Protein AF-A0A7S4N0R5-F1 (afdb_monomer)

Solvent-accessible surface area (backbone atoms only — not comparable to full-atom values): 6194 Å² total; per-residue (Å²): 132,81,87,76,79,85,74,79,80,77,82,84,85,78,88,72,60,60,70,75,77,66,46,50,65,69,54,49,49,53,53,51,56,75,73,52,56,87,92,37,48,59,59,53,42,36,52,51,22,54,69,71,50,49,52,79,78,36,57,88,94,45,63,52,36,70,45,42,53,50,49,54,50,51,51,53,51,51,55,52,28,71,75,38,69,79,71,45,51,62,57,50,58,57,65,77,65,62,132

InterPro domains:
  IPR039975 Intraflagellar transport protein 52 homolog [PTHR12969] (1-88)
  IPR048643 Intraflagellar transport protein 52, C-terminal domain [PF21178] (22-73)

Radius of gyration: 23.71 Å; Cα contacts (8 Å, |Δi|>4): 45; chains: 1; bounding box: 71×50×58 Å

Mean predicted aligned error: 10.56 Å

Organism: NCBI:txid72548

Foldseek 3Di:
DPDDDDDDDDDDDDDDDCCVVVPDLVSVLVVLVVVDDPVCQFVNQLVNCVSVVVVVVDDPVQRTSVSSVVSVVLVVQVVVLVVDPPVSVVVNVVVVPDD

Structure (mmCIF, N/CA/C/O backbone):
data_AF-A0A7S4N0R5-F1
#
_entry.id   AF-A0A7S4N0R5-F1
#
loop_
_atom_site.group_PDB
_atom_site.id
_atom_site.type_symbol
_atom_site.label_atom_id
_atom_site.label_alt_id
_atom_site.label_comp_id
_atom_site.label_asym_id
_atom_site.label_entity_id
_atom_site.label_seq_id
_atom_site.pdbx_PDB_ins_code
_atom_site.Cartn_x
_atom_site.Cartn_y
_atom_site.Cartn_z
_atom_site.occupancy
_atom_site.B_iso_or_equiv
_atom_site.auth_seq_id
_atom_site.auth_comp_id
_atom_site.auth_asym_id
_atom_site.auth_atom_id
_atom_site.pdbx_PDB_model_num
ATOM 1 N N . PHE A 1 1 ? 44.595 -31.466 -25.910 1.00 75.56 1 PHE A N 1
ATOM 2 C CA . PHE A 1 1 ? 43.349 -31.097 -25.212 1.00 75.56 1 PHE A CA 1
ATOM 3 C C . PHE A 1 1 ? 42.210 -31.933 -25.773 1.00 75.56 1 PHE A C 1
ATOM 5 O O . PHE A 1 1 ? 42.175 -32.080 -26.992 1.00 75.56 1 PHE A O 1
ATOM 12 N N . PRO A 1 2 ? 41.350 -32.536 -24.933 1.00 83.69 2 PRO A N 1
ATOM 13 C CA . PRO A 1 2 ? 40.161 -33.233 -25.419 1.00 83.69 2 PRO A CA 1
ATOM 14 C C . PRO A 1 2 ? 39.191 -32.236 -26.084 1.00 83.69 2 PRO A C 1
ATOM 16 O O . PRO A 1 2 ? 39.194 -31.063 -25.705 1.00 83.69 2 PRO A O 1
ATOM 19 N N . PRO A 1 3 ? 38.390 -32.661 -27.077 1.00 82.81 3 PRO A N 1
ATOM 20 C CA . PRO A 1 3 ? 37.386 -31.799 -27.687 1.00 82.81 3 PRO A CA 1
ATOM 21 C C . PRO A 1 3 ? 36.316 -31.428 -26.655 1.00 82.81 3 PRO A C 1
ATOM 23 O O . PRO A 1 3 ? 35.655 -32.302 -26.095 1.00 82.81 3 PRO A O 1
ATOM 26 N N . SER A 1 4 ? 36.158 -30.130 -26.399 1.00 83.94 4 SER A N 1
ATOM 27 C CA . SER A 1 4 ? 35.121 -29.610 -25.508 1.00 83.94 4 SER A CA 1
ATOM 28 C C . SER A 1 4 ? 33.752 -29.715 -26.179 1.00 83.94 4 SER A C 1
ATOM 30 O O . SER A 1 4 ? 33.582 -29.285 -27.323 1.00 83.94 4 SER A O 1
ATOM 32 N N . LEU A 1 5 ? 32.765 -30.260 -25.465 1.00 85.62 5 LEU A N 1
ATOM 33 C CA . LEU A 1 5 ? 31.365 -30.131 -25.865 1.00 85.62 5 LEU A CA 1
ATOM 34 C C . LEU A 1 5 ? 30.974 -28.646 -25.896 1.00 85.62 5 LEU A C 1
ATOM 36 O O . LEU A 1 5 ? 31.437 -27.858 -25.074 1.00 85.62 5 LEU A O 1
ATOM 40 N N . ARG A 1 6 ? 30.113 -28.261 -26.846 1.00 86.31 6 ARG A N 1
ATOM 41 C CA . ARG A 1 6 ? 29.522 -26.917 -26.860 1.00 86.31 6 ARG A CA 1
ATOM 42 C C . ARG A 1 6 ? 28.596 -26.765 -25.656 1.00 86.31 6 ARG A C 1
ATOM 44 O O . ARG A 1 6 ? 27.582 -27.455 -25.577 1.00 86.31 6 ARG A O 1
ATOM 51 N N . GLU A 1 7 ? 28.938 -25.851 -24.761 1.00 90.12 7 GLU A N 1
ATOM 52 C CA . GLU A 1 7 ? 28.060 -25.419 -23.676 1.00 90.12 7 GLU A CA 1
ATOM 53 C C . GLU A 1 7 ? 26.938 -24.515 -24.225 1.00 90.12 7 GLU A C 1
ATOM 55 O O . GLU A 1 7 ? 27.133 -23.839 -25.246 1.00 90.12 7 GLU A O 1
ATOM 60 N N . PRO A 1 8 ? 25.744 -24.517 -23.604 1.00 90.19 8 PRO A N 1
ATOM 61 C CA . PRO A 1 8 ? 24.687 -23.576 -23.957 1.00 90.19 8 PRO A CA 1
ATOM 62 C C . PRO A 1 8 ? 25.137 -22.125 -23.710 1.00 90.19 8 PRO A C 1
ATOM 64 O O . PRO A 1 8 ? 26.005 -21.886 -22.867 1.00 90.19 8 PRO A O 1
ATOM 67 N N . PRO A 1 9 ? 24.553 -21.138 -24.418 1.00 90.38 9 PRO A N 1
ATOM 68 C CA . PRO A 1 9 ? 24.819 -19.736 -24.126 1.00 90.38 9 PRO A CA 1
ATOM 69 C C . PRO A 1 9 ? 24.415 -19.404 -22.679 1.00 90.38 9 PRO A C 1
ATOM 71 O O . PRO A 1 9 ? 23.476 -20.013 -22.154 1.00 90.38 9 PRO A O 1
ATOM 74 N N . PRO A 1 10 ? 25.096 -18.441 -22.031 1.00 91.75 10 PRO A N 1
ATOM 75 C CA . PRO A 1 10 ? 24.717 -18.007 -20.695 1.00 91.75 10 PRO A CA 1
ATOM 76 C C . PRO A 1 10 ? 23.277 -17.463 -20.692 1.00 91.75 10 PRO A C 1
ATOM 78 O O . PRO A 1 10 ? 22.816 -16.953 -21.720 1.00 91.75 10 PRO A O 1
ATOM 81 N N . PRO A 1 11 ? 22.564 -17.547 -19.552 1.00 93.81 11 PRO A N 1
ATOM 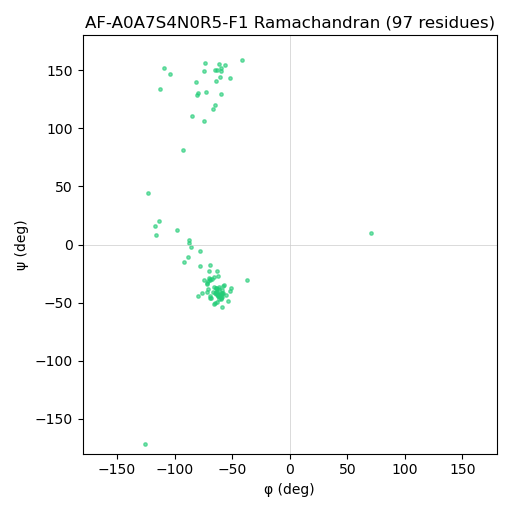82 C CA . PRO A 1 11 ? 21.262 -16.907 -19.398 1.00 93.81 11 PRO A CA 1
ATOM 83 C C . PRO A 1 11 ? 21.320 -15.423 -19.782 1.00 93.81 11 PRO A C 1
ATOM 85 O O . PRO A 1 11 ? 22.319 -14.749 -19.519 1.00 93.81 11 PRO A O 1
ATOM 88 N N . ALA A 1 12 ? 20.252 -14.918 -20.402 1.00 91.56 12 ALA A N 1
ATOM 89 C CA . ALA A 1 12 ? 20.143 -13.501 -20.731 1.00 91.56 12 ALA A CA 1
ATOM 90 C C . ALA A 1 12 ? 20.099 -12.656 -19.447 1.00 91.56 12 ALA A C 1
ATOM 92 O O . ALA A 1 12 ? 19.487 -13.054 -18.456 1.00 91.56 12 ALA A O 1
ATOM 93 N N . LEU A 1 13 ? 20.766 -11.499 -19.466 1.00 91.19 13 LEU A N 1
ATOM 94 C CA . LEU A 1 13 ? 20.751 -10.559 -18.350 1.00 91.19 13 LEU A CA 1
ATOM 95 C C . LEU A 1 13 ? 19.522 -9.652 -18.457 1.00 91.19 13 LEU A C 1
ATOM 97 O O . LEU A 1 13 ? 19.472 -8.786 -19.331 1.00 91.19 13 LEU A O 1
ATOM 101 N N . ASP A 1 14 ? 18.569 -9.829 -17.547 1.00 90.50 14 ASP A N 1
ATOM 102 C CA . ASP A 1 14 ? 17.442 -8.916 -17.386 1.00 90.50 14 ASP A CA 1
ATOM 103 C C . ASP A 1 14 ? 17.871 -7.677 -16.590 1.00 90.50 14 ASP A C 1
ATOM 105 O O . ASP A 1 14 ? 18.460 -7.774 -15.509 1.00 90.50 14 ASP A O 1
ATOM 109 N N . LEU A 1 15 ? 17.554 -6.496 -17.115 1.00 91.00 15 LEU A N 1
ATOM 110 C CA . LEU A 1 15 ? 17.831 -5.224 -16.454 1.00 91.00 15 LEU A CA 1
ATOM 111 C C . LEU A 1 15 ? 16.610 -4.805 -15.631 1.00 91.00 15 LEU A C 1
ATOM 113 O O . LEU A 1 15 ? 15.784 -4.018 -16.089 1.00 91.00 15 LEU A O 1
ATOM 117 N N . TYR A 1 16 ? 16.481 -5.365 -14.428 1.00 87.81 16 TYR A N 1
ATOM 118 C CA . TYR A 1 16 ? 15.446 -4.962 -13.475 1.00 87.81 16 TYR A CA 1
ATOM 119 C C . TYR A 1 16 ? 15.855 -3.699 -12.716 1.00 87.81 16 TYR A C 1
ATOM 121 O O . TYR A 1 16 ? 16.997 -3.577 -12.269 1.00 87.81 16 TYR A O 1
ATOM 129 N N . ASP A 1 17 ? 14.898 -2.796 -12.509 1.00 86.56 17 ASP A N 1
ATOM 130 C CA . ASP A 1 17 ? 15.047 -1.731 -11.523 1.00 86.56 17 ASP A CA 1
ATOM 131 C C . ASP A 1 17 ? 14.880 -2.335 -10.123 1.00 86.56 17 ASP A C 1
ATOM 133 O O . ASP A 1 17 ? 13.787 -2.745 -9.722 1.00 86.56 17 ASP A O 1
ATOM 137 N N . LEU A 1 18 ? 15.994 -2.458 -9.401 1.00 85.06 18 LEU A N 1
ATOM 138 C CA . LEU A 1 18 ? 16.006 -3.072 -8.076 1.00 85.06 18 LEU A CA 1
ATOM 139 C C . LEU A 1 18 ? 15.251 -2.227 -7.051 1.00 85.06 18 LEU A C 1
ATOM 141 O O . LEU A 1 18 ? 14.676 -2.795 -6.122 1.00 85.06 18 LEU A O 1
ATOM 145 N N . ASP A 1 19 ? 15.216 -0.906 -7.233 1.00 79.69 19 ASP A N 1
ATOM 146 C CA . ASP A 1 19 ? 14.495 -0.019 -6.329 1.00 79.69 19 ASP A CA 1
ATOM 147 C C . ASP A 1 19 ? 12.984 -0.190 -6.498 1.00 79.69 19 ASP A C 1
ATOM 149 O O . ASP A 1 19 ? 12.259 -0.110 -5.516 1.00 79.69 19 ASP A O 1
ATOM 153 N N . ASP A 1 20 ? 12.491 -0.521 -7.692 1.00 79.31 20 ASP A N 1
ATOM 154 C CA . ASP A 1 20 ? 11.068 -0.827 -7.891 1.00 79.31 20 ASP A CA 1
ATOM 155 C C . ASP A 1 20 ? 10.721 -2.262 -7.453 1.00 79.31 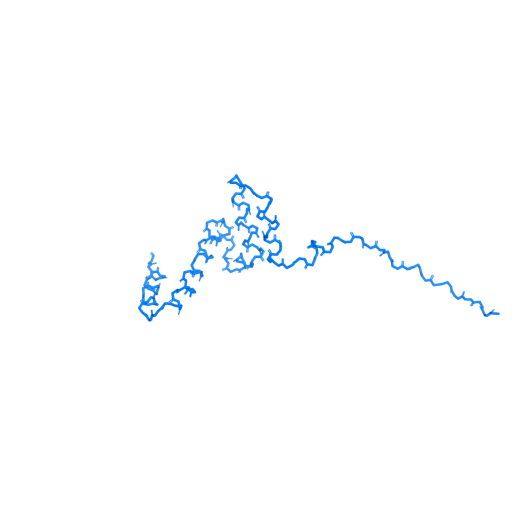20 ASP A C 1
ATOM 157 O O . ASP A 1 20 ? 9.739 -2.493 -6.743 1.00 79.31 20 ASP A O 1
ATOM 161 N N . MET A 1 21 ? 11.560 -3.241 -7.814 1.00 84.25 21 MET A N 1
ATOM 162 C CA . MET A 1 21 ? 11.287 -4.665 -7.566 1.00 84.25 21 MET A CA 1
ATOM 163 C C . MET A 1 21 ? 11.472 -5.096 -6.110 1.00 84.25 21 MET A C 1
ATOM 165 O O . MET A 1 21 ? 10.786 -6.012 -5.654 1.00 84.25 21 MET A O 1
ATOM 169 N N . PHE A 1 22 ? 12.377 -4.452 -5.370 1.00 85.38 22 PHE A N 1
ATOM 170 C CA . PHE A 1 22 ? 12.682 -4.802 -3.980 1.00 85.38 22 PHE A CA 1
ATOM 171 C C . PHE A 1 22 ? 12.325 -3.695 -2.984 1.00 85.38 22 PHE A C 1
ATOM 173 O O . PHE A 1 22 ? 12.640 -3.823 -1.795 1.00 85.38 22 PHE A O 1
ATOM 180 N N . ALA A 1 23 ? 11.645 -2.624 -3.413 1.00 88.25 23 ALA A N 1
ATOM 181 C CA . ALA A 1 23 ? 11.198 -1.602 -2.476 1.00 88.25 23 ALA A CA 1
ATOM 182 C C . ALA A 1 23 ? 10.257 -2.186 -1.421 1.00 88.25 23 ALA A C 1
ATOM 184 O O . ALA A 1 23 ? 9.224 -2.796 -1.709 1.00 88.25 23 ALA A O 1
ATOM 185 N N . SER A 1 24 ? 10.585 -1.893 -0.163 1.00 91.62 24 SER A N 1
ATOM 186 C CA . SER A 1 24 ? 9.664 -2.109 0.950 1.00 91.62 24 SER A CA 1
ATOM 187 C C . SER A 1 24 ? 8.340 -1.371 0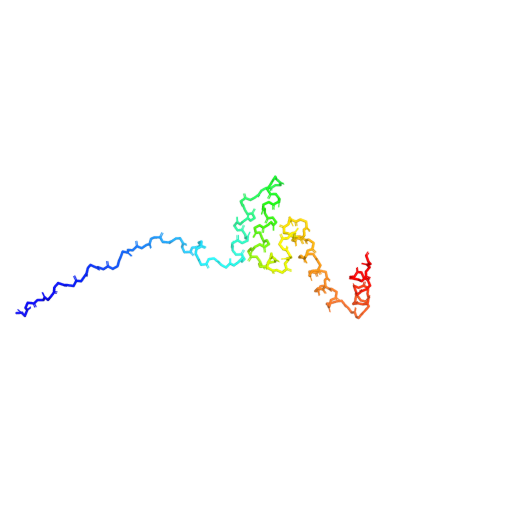.716 1.00 91.62 24 SER A C 1
ATOM 189 O O . SER A 1 24 ? 8.309 -0.317 0.074 1.00 91.62 24 SER A O 1
ATOM 191 N N . GLU A 1 25 ? 7.256 -1.858 1.320 1.00 92.06 25 GLU A N 1
ATOM 192 C CA . GLU A 1 25 ? 5.942 -1.195 1.283 1.00 92.06 25 GLU A CA 1
ATOM 193 C C . GLU A 1 25 ? 6.033 0.285 1.681 1.00 92.06 25 GLU A C 1
ATOM 195 O O . GLU A 1 25 ? 5.410 1.141 1.062 1.00 92.06 25 GLU A O 1
ATOM 200 N N . LYS A 1 26 ? 6.889 0.622 2.652 1.00 92.50 26 LYS A N 1
ATOM 201 C CA . LYS A 1 26 ? 7.121 2.008 3.075 1.00 92.50 26 LYS A CA 1
ATOM 202 C C . LYS A 1 26 ? 7.710 2.879 1.960 1.00 92.50 26 LYS A C 1
ATOM 204 O O . LYS A 1 26 ? 7.297 4.025 1.802 1.00 92.50 26 LYS A O 1
ATOM 209 N N . VAL A 1 27 ? 8.679 2.354 1.210 1.00 92.69 27 VAL A N 1
ATOM 210 C CA . VAL A 1 27 ? 9.316 3.068 0.091 1.00 92.69 27 VAL A CA 1
ATOM 211 C C . VAL A 1 27 ? 8.325 3.216 -1.062 1.00 92.69 27 VAL A C 1
ATOM 213 O O . VAL A 1 27 ? 8.143 4.320 -1.571 1.00 92.69 27 VAL A O 1
ATOM 216 N N . ARG A 1 28 ? 7.589 2.150 -1.396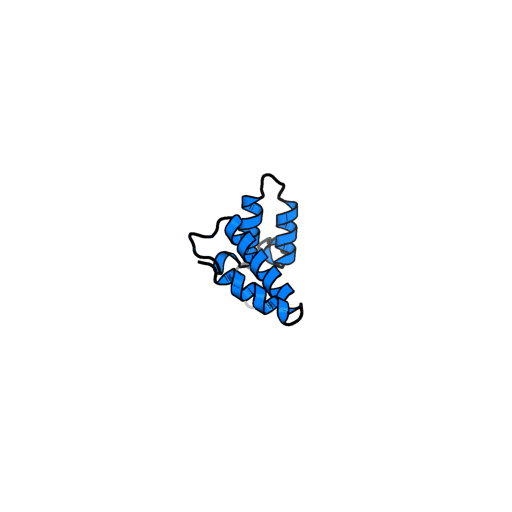 1.00 93.38 28 ARG A N 1
ATOM 217 C CA . ARG A 1 28 ? 6.527 2.187 -2.414 1.00 93.38 28 ARG A CA 1
ATOM 218 C C . ARG A 1 28 ? 5.435 3.200 -2.069 1.00 93.38 28 ARG A C 1
ATOM 220 O O . ARG A 1 28 ? 5.021 3.959 -2.941 1.00 93.38 28 ARG A O 1
ATOM 227 N N . LEU A 1 29 ? 5.029 3.279 -0.800 1.00 95.12 29 LEU A N 1
ATOM 228 C CA . LEU A 1 29 ? 4.056 4.268 -0.335 1.00 95.12 29 LEU A CA 1
ATOM 229 C C . LEU A 1 29 ? 4.597 5.694 -0.479 1.00 95.12 29 LEU A C 1
ATOM 231 O O . LEU A 1 29 ? 3.881 6.571 -0.944 1.00 95.12 29 LEU A O 1
ATOM 235 N N . ALA A 1 30 ? 5.866 5.928 -0.131 1.00 94.62 30 ALA A N 1
ATOM 236 C CA . ALA A 1 30 ? 6.494 7.236 -0.312 1.00 94.62 30 ALA A CA 1
ATOM 237 C C . ALA A 1 30 ? 6.539 7.647 -1.795 1.00 94.62 30 ALA A C 1
ATOM 239 O O . ALA A 1 30 ? 6.221 8.789 -2.128 1.00 94.62 30 ALA A O 1
ATOM 240 N N . HIS A 1 31 ? 6.870 6.716 -2.695 1.00 93.38 31 HIS A N 1
ATOM 241 C CA . HIS A 1 31 ? 6.826 6.968 -4.136 1.00 93.38 31 HIS A CA 1
ATOM 242 C C . HIS A 1 31 ? 5.411 7.256 -4.636 1.00 93.38 31 HIS A C 1
ATOM 244 O O . HIS A 1 31 ? 5.243 8.159 -5.451 1.00 93.38 31 HIS A O 1
ATOM 250 N N . LEU A 1 32 ? 4.405 6.525 -4.148 1.00 95.50 32 LEU A N 1
ATOM 251 C CA . LEU A 1 32 ? 3.003 6.771 -4.478 1.00 95.50 32 LEU A CA 1
ATOM 252 C C . LEU A 1 32 ? 2.578 8.186 -4.055 1.00 95.50 32 LEU A C 1
ATOM 254 O O . LEU A 1 32 ? 2.015 8.914 -4.868 1.00 95.50 32 LEU A O 1
ATOM 258 N N . THR A 1 33 ? 2.921 8.607 -2.833 1.00 96.19 33 THR A N 1
ATOM 259 C CA . THR A 1 33 ? 2.648 9.966 -2.334 1.00 96.19 33 THR A CA 1
ATOM 260 C C . THR A 1 33 ? 3.296 11.039 -3.206 1.00 96.19 33 THR A C 1
ATOM 262 O O . THR A 1 33 ? 2.650 12.027 -3.528 1.00 96.19 33 THR A O 1
ATOM 265 N N . ASN A 1 34 ? 4.543 10.841 -3.644 1.00 95.62 34 ASN A N 1
ATOM 266 C CA . ASN A 1 34 ? 5.245 11.816 -4.487 1.00 95.62 34 ASN A CA 1
ATOM 267 C C . ASN A 1 34 ? 4.664 11.937 -5.908 1.00 95.62 34 ASN A C 1
ATOM 269 O O . ASN A 1 34 ? 4.972 12.901 -6.606 1.00 95.62 34 ASN A O 1
ATOM 273 N N . LYS A 1 35 ? 3.873 10.954 -6.358 1.00 95.56 35 LYS A N 1
ATOM 274 C CA . LYS A 1 35 ? 3.258 10.930 -7.695 1.00 95.56 35 LYS A CA 1
ATOM 275 C C . LYS A 1 35 ? 1.858 11.548 -7.734 1.00 95.56 35 LYS A C 1
ATOM 277 O O . LYS A 1 35 ? 1.372 11.799 -8.830 1.00 95.56 35 LYS A O 1
ATOM 282 N N . CYS A 1 36 ? 1.218 11.757 -6.584 1.00 97.38 36 CYS A N 1
ATOM 283 C CA . CYS A 1 36 ? -0.184 12.166 -6.503 1.00 97.38 36 CYS A CA 1
ATOM 284 C C . CYS A 1 36 ? -0.324 13.621 -6.039 1.00 97.38 36 CYS A C 1
ATOM 286 O O . CYS A 1 36 ? 0.505 14.129 -5.283 1.00 97.38 36 CYS A O 1
ATOM 288 N N . ASN A 1 37 ? -1.407 14.270 -6.459 1.00 96.56 37 ASN A N 1
ATOM 289 C CA . ASN A 1 37 ? -1.869 15.552 -5.923 1.00 96.56 37 ASN A CA 1
ATOM 290 C C . ASN A 1 37 ? -3.340 15.449 -5.460 1.00 96.56 37 ASN A C 1
ATOM 292 O O . ASN A 1 37 ? -3.902 14.353 -5.407 1.00 96.56 37 ASN A O 1
ATOM 296 N N . ASP A 1 38 ? -3.959 16.576 -5.103 1.00 95.94 38 ASP A N 1
ATOM 297 C CA . ASP A 1 38 ? -5.330 16.616 -4.571 1.00 95.94 38 ASP A CA 1
ATOM 298 C C . ASP A 1 38 ? -6.398 16.113 -5.566 1.00 95.94 38 ASP A C 1
ATOM 300 O O . ASP A 1 38 ? -7.453 15.638 -5.147 1.00 95.94 38 ASP A O 1
ATOM 304 N N . GLU A 1 39 ? -6.129 16.138 -6.873 1.00 97.19 39 GLU A N 1
ATOM 305 C CA . GLU A 1 39 ? -7.033 15.590 -7.894 1.00 97.19 39 GLU A CA 1
ATOM 306 C C . GLU A 1 39 ? -6.961 14.051 -7.974 1.00 97.19 39 GLU A C 1
ATOM 308 O O . GLU A 1 39 ? -7.890 13.399 -8.450 1.00 97.19 39 GLU A O 1
ATOM 313 N N . ASP A 1 40 ? -5.889 13.446 -7.450 1.00 97.19 40 ASP A N 1
ATOM 314 C CA . ASP A 1 40 ? -5.626 12.003 -7.515 1.00 97.19 40 ASP A CA 1
ATOM 315 C C . ASP A 1 40 ? -6.053 11.257 -6.238 1.00 97.19 40 ASP A C 1
ATOM 317 O O . ASP A 1 40 ? -5.691 10.095 -6.040 1.00 97.19 40 ASP A O 1
ATOM 321 N N . LEU A 1 41 ? -6.818 11.896 -5.344 1.00 96.00 41 LEU A N 1
ATOM 322 C CA . LEU A 1 41 ? -7.135 11.359 -4.012 1.00 96.00 41 LEU A CA 1
ATOM 323 C C . LEU A 1 41 ? -7.779 9.967 -4.043 1.00 96.00 41 LEU A C 1
ATOM 325 O O . LEU A 1 41 ? -7.400 9.096 -3.259 1.00 96.00 41 LEU A O 1
ATOM 329 N N . GLU A 1 42 ? -8.737 9.734 -4.945 1.00 95.44 42 GLU A N 1
ATOM 330 C CA . GLU A 1 42 ? -9.401 8.427 -5.066 1.00 95.44 42 GLU A CA 1
ATOM 331 C C . GLU A 1 42 ? -8.394 7.334 -5.452 1.00 95.44 42 GLU A C 1
ATOM 333 O O . GLU A 1 42 ? -8.386 6.253 -4.860 1.00 95.44 42 GLU A O 1
ATOM 338 N N . TYR A 1 43 ? -7.515 7.628 -6.413 1.00 96.81 43 TYR A N 1
ATOM 339 C CA . TYR A 1 43 ? -6.463 6.715 -6.853 1.00 96.81 43 TYR A CA 1
ATOM 340 C C . TYR A 1 43 ? -5.455 6.457 -5.731 1.00 96.81 43 TYR A C 1
ATOM 342 O O . TYR A 1 43 ? -5.207 5.302 -5.383 1.00 96.81 43 TYR A O 1
ATOM 350 N N . PHE A 1 44 ? -4.943 7.523 -5.111 1.00 97.81 44 PHE A N 1
ATOM 351 C CA . PHE A 1 44 ? -3.977 7.444 -4.022 1.00 97.81 44 PHE A CA 1
ATOM 352 C C . PHE A 1 44 ? -4.477 6.549 -2.884 1.00 97.81 44 PHE A C 1
ATOM 354 O O . PHE A 1 44 ? -3.763 5.652 -2.436 1.00 97.81 44 PHE A O 1
ATOM 361 N N . ILE A 1 45 ? -5.718 6.758 -2.432 1.00 97.25 45 ILE A N 1
A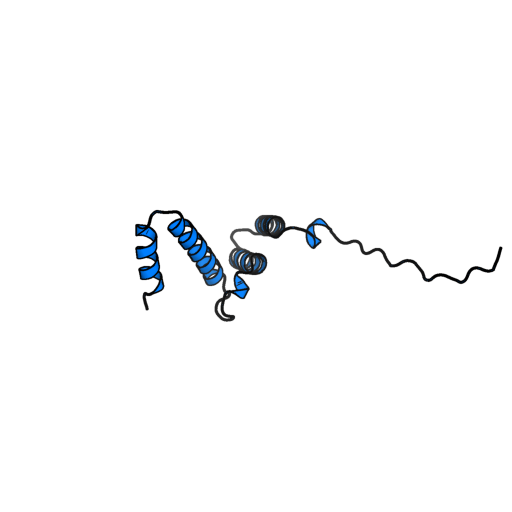TOM 362 C CA . ILE A 1 45 ? -6.286 5.997 -1.315 1.00 97.25 45 ILE A CA 1
ATOM 363 C C . ILE A 1 45 ? -6.465 4.522 -1.691 1.00 97.25 45 ILE A C 1
ATOM 365 O O . ILE A 1 45 ? -6.185 3.649 -0.867 1.00 97.25 45 ILE A O 1
ATOM 369 N N . LYS A 1 46 ? -6.920 4.221 -2.912 1.00 95.69 46 LYS A N 1
ATOM 370 C CA . LYS A 1 46 ? -7.134 2.835 -3.352 1.00 95.69 46 LYS A CA 1
ATOM 371 C C . LYS A 1 46 ? -5.822 2.072 -3.515 1.00 95.69 46 LYS A C 1
ATOM 373 O O . LYS A 1 46 ? -5.713 0.977 -2.968 1.00 95.69 46 LYS A O 1
ATOM 378 N N . GLU A 1 47 ? -4.827 2.670 -4.165 1.00 96.44 47 GLU A N 1
ATOM 379 C CA . GLU A 1 47 ? -3.499 2.067 -4.328 1.00 96.44 47 GLU A CA 1
ATOM 380 C C . GLU A 1 47 ? -2.782 1.891 -2.989 1.00 96.44 47 GLU A C 1
ATOM 382 O O . GLU A 1 47 ? -2.208 0.836 -2.727 1.00 96.44 47 GLU A O 1
ATOM 387 N N . ALA A 1 48 ? -2.863 2.875 -2.087 1.00 96.75 48 ALA A N 1
ATOM 388 C CA . ALA A 1 48 ? -2.342 2.719 -0.731 1.00 96.75 48 ALA A CA 1
ATOM 389 C C . ALA A 1 48 ? -3.063 1.584 0.019 1.00 96.75 48 ALA A C 1
ATOM 391 O O . ALA A 1 48 ? -2.436 0.840 0.772 1.00 96.75 48 ALA A O 1
ATOM 392 N N . GLY A 1 49 ? -4.372 1.424 -0.201 1.00 96.19 49 GLY A N 1
ATOM 393 C CA . GLY A 1 49 ? -5.169 0.331 0.350 1.00 96.19 49 GLY A CA 1
ATOM 394 C C . GLY A 1 49 ? -4.738 -1.051 -0.144 1.00 96.19 49 GLY A C 1
ATOM 395 O O . GLY A 1 49 ? -4.677 -1.983 0.657 1.00 96.19 49 GLY A O 1
ATOM 396 N N . ASP A 1 50 ? -4.411 -1.194 -1.427 1.00 94.75 50 ASP A N 1
ATOM 397 C CA . ASP A 1 50 ? -3.857 -2.437 -1.979 1.00 94.75 50 ASP A CA 1
ATOM 398 C C . ASP A 1 50 ? -2.439 -2.698 -1.468 1.00 94.75 50 ASP A C 1
ATOM 400 O O . ASP A 1 50 ? -2.146 -3.801 -1.002 1.00 94.75 50 ASP A O 1
ATOM 404 N N . LEU A 1 51 ? -1.586 -1.670 -1.476 1.00 94.75 51 LEU A N 1
ATOM 405 C CA . LEU A 1 51 ? -0.203 -1.741 -1.010 1.00 94.75 51 LEU A CA 1
ATOM 406 C C . LEU A 1 51 ? -0.099 -2.186 0.454 1.00 94.75 51 LEU A C 1
ATOM 408 O O . LEU A 1 51 ? 0.767 -2.984 0.789 1.00 94.75 51 LEU A O 1
ATOM 412 N N . LEU A 1 52 ? -0.980 -1.673 1.317 1.00 94.38 52 LEU A N 1
ATOM 413 C CA . LEU A 1 52 ? -1.023 -1.992 2.747 1.00 94.38 52 LEU A CA 1
ATOM 414 C C . LEU A 1 52 ? -1.881 -3.233 3.059 1.00 94.38 52 LEU A C 1
ATOM 416 O O . LEU A 1 52 ? -2.125 -3.536 4.227 1.00 94.38 52 LEU A O 1
ATOM 420 N N . GLY A 1 53 ? -2.408 -3.923 2.041 1.00 94.06 53 GLY A N 1
ATOM 421 C CA . GLY A 1 53 ? -3.243 -5.118 2.201 1.00 94.06 53 GLY A CA 1
ATOM 422 C C . GLY A 1 53 ? -4.645 -4.866 2.775 1.00 94.06 53 GLY A C 1
ATOM 423 O O . GLY A 1 53 ? -5.370 -5.816 3.072 1.00 94.06 53 GLY A O 1
ATOM 424 N N . 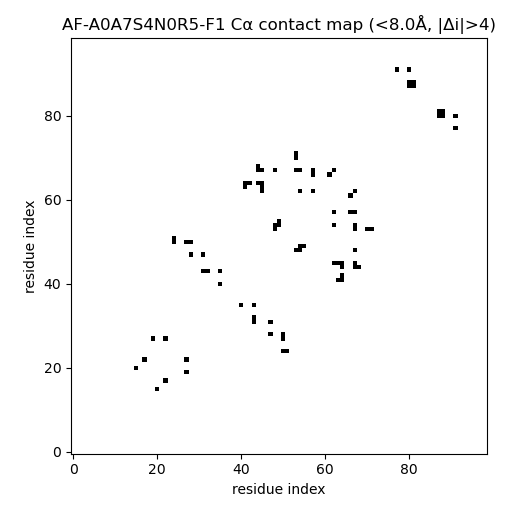VAL A 1 54 ? -5.076 -3.608 2.900 1.00 94.56 54 VAL A N 1
ATOM 425 C CA . VAL A 1 54 ? -6.390 -3.223 3.444 1.00 94.56 54 VAL A CA 1
ATOM 426 C C . VAL A 1 54 ? -7.530 -3.744 2.571 1.00 94.56 54 VAL A C 1
ATOM 428 O O . VAL A 1 54 ? -8.535 -4.223 3.094 1.00 94.56 54 VAL A O 1
ATOM 431 N N . ASN A 1 55 ? -7.375 -3.726 1.245 1.00 91.88 55 ASN A N 1
ATOM 432 C CA . ASN A 1 55 ? -8.426 -4.178 0.327 1.00 91.88 55 ASN A CA 1
ATOM 433 C C . ASN A 1 55 ? -8.781 -5.662 0.503 1.00 91.88 55 ASN A C 1
ATOM 435 O O . ASN A 1 55 ? -9.928 -6.050 0.278 1.00 91.88 55 ASN A O 1
ATOM 439 N N . GLN A 1 56 ? -7.842 -6.488 0.970 1.00 92.06 56 GLN A N 1
ATOM 440 C CA . GLN A 1 56 ? -8.079 -7.907 1.258 1.00 92.06 56 GLN A CA 1
ATOM 441 C C . GLN A 1 56 ? -8.985 -8.110 2.483 1.00 92.06 56 GLN A C 1
ATOM 443 O O . GLN A 1 56 ? -9.648 -9.138 2.597 1.00 92.06 56 GLN A O 1
ATOM 448 N N . LEU A 1 57 ? -9.054 -7.113 3.371 1.00 91.56 57 LEU A N 1
ATOM 449 C CA . LEU A 1 57 ? -9.888 -7.108 4.577 1.00 91.56 57 LEU A CA 1
ATOM 450 C C . LEU A 1 57 ? -11.302 -6.568 4.318 1.00 91.56 57 LEU A C 1
ATOM 452 O O . LEU A 1 57 ? -12.174 -6.660 5.184 1.00 91.56 57 LEU A O 1
ATOM 456 N N . LEU A 1 58 ? -11.530 -5.985 3.140 1.00 91.25 58 LEU A N 1
ATOM 457 C CA . LEU A 1 58 ? -12.795 -5.387 2.735 1.00 91.25 58 LEU A CA 1
ATOM 458 C C . LEU A 1 58 ? -13.543 -6.295 1.758 1.00 91.25 58 LEU A C 1
ATOM 460 O O . LEU A 1 58 ? -12.952 -6.980 0.913 1.00 91.25 58 LEU A O 1
ATOM 464 N N . ARG A 1 59 ? -14.877 -6.260 1.845 1.00 92.25 59 ARG A N 1
ATOM 465 C CA . ARG A 1 59 ? -15.755 -6.927 0.875 1.00 92.25 59 ARG A CA 1
ATOM 466 C C . ARG A 1 59 ? -15.549 -6.305 -0.508 1.00 92.25 59 ARG A C 1
ATOM 468 O O . ARG A 1 59 ? -15.218 -5.127 -0.605 1.00 92.25 59 ARG A O 1
ATOM 475 N N . LEU A 1 60 ? -15.743 -7.085 -1.572 1.00 87.94 60 LEU A N 1
ATOM 476 C CA . LEU A 1 60 ? -15.490 -6.648 -2.955 1.00 87.94 60 LEU A CA 1
ATOM 477 C C . LEU A 1 60 ? -16.292 -5.394 -3.348 1.00 87.94 60 LEU A C 1
ATOM 479 O O . LEU A 1 60 ? -15.782 -4.544 -4.068 1.00 87.94 60 LEU A O 1
ATOM 483 N N . ASP A 1 61 ? -17.511 -5.262 -2.829 1.00 90.88 61 ASP A N 1
ATOM 484 C CA . ASP A 1 61 ? -18.423 -4.128 -3.012 1.00 90.88 61 ASP A CA 1
ATOM 485 C C . ASP A 1 61 ? -18.076 -2.903 -2.143 1.00 90.88 61 ASP A C 1
ATOM 487 O O . ASP A 1 61 ? -18.676 -1.844 -2.291 1.00 90.88 61 ASP A O 1
ATOM 491 N N . GLN A 1 62 ? -17.090 -3.021 -1.249 1.00 89.38 62 GLN A N 1
ATOM 492 C CA . GLN A 1 62 ? -16.684 -1.981 -0.300 1.00 89.38 62 GLN A CA 1
ATOM 493 C C . GLN A 1 62 ? -15.201 -1.617 -0.446 1.00 89.38 62 GLN A C 1
ATOM 495 O O . GLN A 1 62 ? -14.492 -1.474 0.547 1.00 89.38 62 GLN A O 1
ATOM 500 N N . ARG A 1 63 ? -14.722 -1.458 -1.687 1.00 91.75 63 ARG A N 1
ATOM 501 C CA . ARG A 1 63 ? -13.326 -1.081 -2.014 1.00 91.75 63 ARG A CA 1
ATOM 502 C C . ARG A 1 63 ? -13.178 0.304 -2.659 1.00 91.75 63 ARG A C 1
ATOM 504 O O . ARG A 1 63 ? -12.188 0.591 -3.323 1.00 91.75 63 ARG A O 1
ATOM 511 N N . GLU A 1 64 ? -14.175 1.168 -2.484 1.00 95.25 64 GLU A N 1
ATOM 512 C CA . GLU A 1 64 ? -14.045 2.605 -2.792 1.00 95.25 64 GLU A CA 1
ATOM 513 C C . GLU A 1 64 ? -13.177 3.309 -1.738 1.00 95.25 64 GLU A C 1
ATOM 515 O O . GLU A 1 64 ? -13.133 2.862 -0.584 1.00 95.25 64 GLU A O 1
ATOM 520 N N . ALA A 1 65 ? -12.558 4.444 -2.087 1.00 95.81 65 ALA A N 1
ATOM 521 C CA . ALA A 1 65 ? -11.616 5.146 -1.212 1.00 95.81 65 ALA A CA 1
ATOM 522 C C . ALA A 1 65 ? -12.169 5.430 0.193 1.00 95.81 65 ALA A C 1
ATOM 524 O O . ALA A 1 65 ? -11.479 5.226 1.195 1.00 95.81 65 ALA A O 1
ATOM 525 N N . ARG A 1 66 ? -13.447 5.820 0.305 1.00 96.06 66 ARG A N 1
ATOM 526 C CA . ARG A 1 66 ? -14.094 6.084 1.604 1.00 96.06 66 ARG A CA 1
ATOM 527 C C . ARG A 1 66 ? -14.072 4.877 2.549 1.00 96.06 66 ARG A C 1
A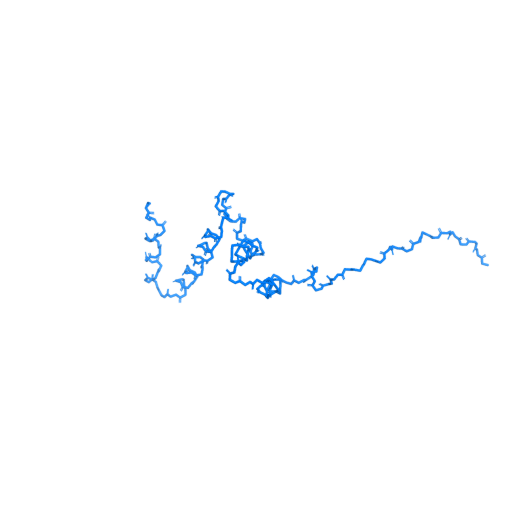TOM 529 O O . ARG A 1 66 ? -13.941 5.047 3.760 1.00 96.06 66 ARG A O 1
ATOM 536 N N . HIS A 1 67 ? -14.198 3.663 2.011 1.00 95.94 67 HIS A N 1
ATOM 537 C CA . HIS A 1 67 ? -14.217 2.436 2.806 1.00 95.94 67 HIS A CA 1
ATOM 538 C C . HIS A 1 67 ? -12.809 2.076 3.273 1.00 95.94 67 HIS A C 1
ATOM 540 O O . HIS A 1 67 ? -12.627 1.746 4.445 1.00 95.94 67 HIS A O 1
ATOM 546 N N . VAL A 1 68 ? -11.818 2.214 2.387 1.00 96.31 68 VAL A N 1
ATOM 547 C CA . VAL A 1 68 ? -10.395 2.025 2.704 1.00 96.31 68 VAL A CA 1
ATOM 548 C C . VAL A 1 68 ? -9.970 2.988 3.808 1.00 96.31 68 VAL A C 1
ATOM 550 O O . VAL A 1 68 ? -9.506 2.559 4.866 1.00 96.31 68 VAL A O 1
ATOM 553 N N . LEU A 1 69 ? -10.219 4.285 3.616 1.00 96.44 69 LEU A N 1
ATOM 554 C CA . LEU A 1 69 ? -9.875 5.317 4.588 1.00 96.44 69 LEU A CA 1
ATOM 555 C C . LEU A 1 69 ? -10.600 5.100 5.922 1.00 96.44 69 LEU A C 1
ATOM 557 O O . LEU A 1 69 ? -9.987 5.175 6.987 1.00 96.44 69 LEU A O 1
ATOM 561 N N . GLY A 1 70 ? -11.894 4.772 5.873 1.00 95.56 70 GLY A N 1
ATOM 562 C CA . GLY A 1 70 ? -12.684 4.465 7.061 1.00 95.56 70 GLY A CA 1
ATOM 563 C C . GLY A 1 70 ? -12.157 3.250 7.826 1.00 95.56 70 GLY A C 1
ATOM 564 O O . GLY A 1 70 ? -12.143 3.259 9.057 1.00 95.56 70 GLY A O 1
ATOM 565 N N . HIS A 1 71 ? -11.689 2.216 7.125 1.00 95.38 71 HIS A N 1
ATOM 566 C CA . HIS A 1 71 ? -11.092 1.036 7.743 1.00 95.38 71 HIS A CA 1
ATOM 567 C C . HIS A 1 71 ? -9.778 1.374 8.451 1.00 95.38 71 HIS A C 1
ATOM 569 O O . HIS A 1 71 ? -9.636 1.086 9.641 1.00 95.38 71 HIS A O 1
ATOM 575 N N . VAL A 1 72 ? -8.859 2.051 7.758 1.00 94.94 72 VAL A N 1
ATOM 576 C CA . VAL A 1 72 ? -7.573 2.494 8.322 1.00 94.94 72 VAL A CA 1
ATOM 577 C C . VAL A 1 72 ? -7.798 3.403 9.531 1.00 94.94 72 VAL A C 1
ATOM 579 O O . VAL A 1 72 ? -7.200 3.200 10.588 1.00 94.94 72 VAL A O 1
ATOM 582 N N . PHE A 1 73 ? -8.727 4.356 9.432 1.00 95.12 73 PHE A N 1
ATOM 583 C CA . PHE 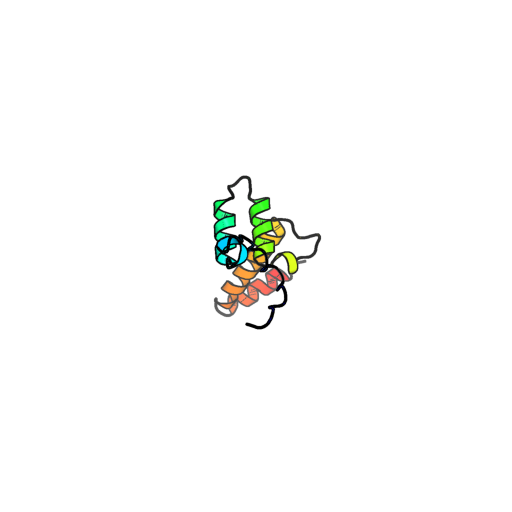A 1 73 ? -9.076 5.234 10.544 1.00 95.12 73 PHE A CA 1
ATOM 584 C C . PHE A 1 73 ? -9.58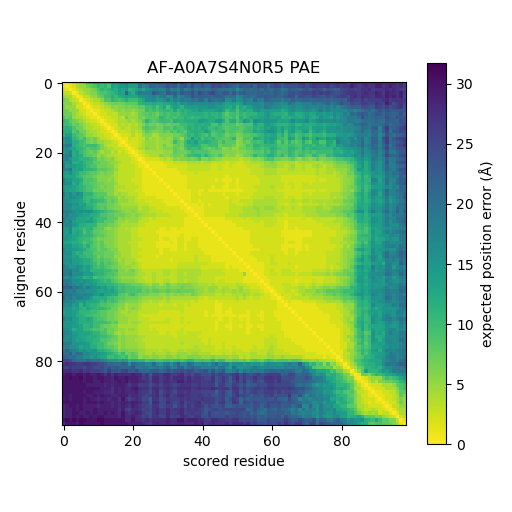6 4.453 11.762 1.00 95.12 73 PHE A C 1
ATOM 586 O O . PHE A 1 73 ? -9.124 4.690 12.879 1.00 95.12 73 PHE A O 1
ATOM 593 N N . LYS A 1 74 ? -10.502 3.492 11.568 1.00 93.06 74 LYS A N 1
ATOM 594 C CA . LYS A 1 74 ? -11.008 2.637 12.656 1.00 93.06 74 LYS A CA 1
ATOM 595 C C . LYS A 1 74 ? -9.887 1.839 13.316 1.00 93.06 74 LYS A C 1
ATOM 597 O O . LYS A 1 74 ? -9.874 1.750 14.543 1.00 93.06 74 LYS A O 1
ATOM 602 N N . GLN A 1 75 ? -8.952 1.298 12.535 1.00 92.06 75 GLN A N 1
ATOM 603 C CA . GLN A 1 75 ? -7.795 0.579 13.067 1.00 92.06 75 GLN A CA 1
ATOM 604 C C . GLN A 1 75 ? -6.901 1.492 13.915 1.00 92.06 75 GLN A C 1
ATOM 606 O O . GLN A 1 75 ? -6.603 1.158 15.060 1.00 92.06 75 GLN A O 1
ATOM 611 N N . ILE A 1 76 ? -6.533 2.672 13.404 1.00 91.62 76 ILE A N 1
ATOM 612 C CA . ILE A 1 76 ? -5.709 3.646 14.139 1.00 91.62 76 ILE A CA 1
ATOM 613 C C . ILE A 1 76 ? -6.421 4.098 15.417 1.00 91.62 76 ILE A C 1
ATOM 615 O O . ILE A 1 76 ? -5.807 4.165 16.482 1.00 91.62 76 ILE A O 1
ATOM 619 N N . ALA A 1 77 ? -7.722 4.387 15.336 1.00 90.75 77 ALA A N 1
ATOM 620 C CA . ALA A 1 77 ? -8.522 4.776 16.488 1.00 90.75 77 ALA A CA 1
ATOM 621 C C . ALA A 1 77 ? -8.579 3.654 17.535 1.00 90.75 77 ALA A C 1
ATOM 623 O O . ALA A 1 77 ? -8.395 3.926 18.717 1.00 90.75 77 ALA A O 1
ATOM 624 N N . ALA A 1 78 ? -8.788 2.401 17.123 1.00 87.31 78 ALA A N 1
ATOM 625 C CA . ALA A 1 78 ? -8.769 1.249 18.021 1.00 87.31 78 ALA A CA 1
ATOM 626 C C . ALA A 1 78 ? -7.399 1.073 18.687 1.00 87.31 78 ALA A C 1
ATOM 628 O O . ALA A 1 78 ? -7.329 0.937 19.906 1.00 87.31 78 ALA A O 1
ATOM 629 N N . TRP A 1 79 ? -6.316 1.153 17.911 1.00 85.44 79 TRP A N 1
ATOM 630 C CA . TRP A 1 79 ? -4.948 1.056 18.416 1.00 85.44 79 TRP A CA 1
ATOM 631 C C . TRP A 1 79 ? -4.638 2.154 19.442 1.00 85.44 79 TRP A C 1
ATOM 633 O O . TRP A 1 79 ? -4.145 1.870 20.531 1.00 85.44 79 TRP A O 1
ATOM 643 N N . LYS A 1 80 ? -5.024 3.406 19.160 1.00 83.44 80 LYS A N 1
ATOM 644 C CA . LYS A 1 80 ? -4.869 4.512 20.117 1.00 83.44 80 LYS A CA 1
ATOM 645 C C . LYS A 1 80 ? -5.731 4.339 21.370 1.00 83.44 80 LYS A C 1
ATOM 647 O O . LYS A 1 80 ? -5.274 4.675 22.459 1.00 83.44 80 LYS A O 1
ATOM 652 N N . LYS A 1 81 ? -6.948 3.798 21.242 1.00 75.94 81 LYS A N 1
ATOM 653 C CA . LYS A 1 81 ? -7.829 3.498 22.384 1.00 75.94 81 LYS A CA 1
ATOM 654 C C . LYS A 1 81 ? -7.319 2.357 23.256 1.00 75.94 81 LYS A C 1
ATOM 656 O O . LYS A 1 81 ? -7.595 2.383 24.441 1.00 75.94 81 LYS A O 1
ATOM 661 N N . LEU A 1 82 ? -6.594 1.385 22.702 1.00 58.78 82 LEU A N 1
ATOM 662 C CA . LEU A 1 82 ? -5.915 0.346 23.489 1.00 58.78 82 LEU A CA 1
ATOM 663 C C . LEU A 1 82 ? -4.723 0.911 24.277 1.00 58.78 82 LEU A C 1
ATOM 665 O O . LEU A 1 82 ? -4.416 0.412 25.352 1.00 58.78 82 LEU A O 1
ATOM 669 N N . ASN A 1 83 ? -4.099 1.975 23.767 1.00 62.03 83 ASN A N 1
ATOM 670 C CA . ASN A 1 83 ? -3.023 2.706 24.444 1.00 62.03 83 ASN A CA 1
ATOM 671 C C . ASN A 1 83 ? -3.519 3.824 25.379 1.00 62.03 83 ASN A C 1
ATOM 673 O O . ASN A 1 83 ? -2.704 4.531 25.967 1.00 62.03 83 ASN A O 1
ATOM 677 N N . THR A 1 84 ? -4.834 4.005 25.510 1.00 59.91 84 THR A N 1
ATOM 678 C CA . THR A 1 84 ? -5.451 4.932 26.467 1.00 59.91 84 THR A CA 1
ATOM 679 C C . THR A 1 84 ? -6.191 4.078 27.494 1.00 59.91 84 THR A C 1
ATOM 681 O O . THR A 1 84 ? -6.857 3.126 27.112 1.00 59.91 84 THR A O 1
ATOM 684 N N . GLU A 1 85 ? -6.036 4.367 28.781 1.00 62.97 85 GLU A N 1
ATOM 685 C CA . GLU A 1 85 ? -6.592 3.612 29.916 1.00 62.97 85 GLU A CA 1
ATOM 686 C C . GLU A 1 85 ? -8.055 3.096 29.760 1.00 62.97 85 GLU A C 1
ATOM 688 O O . GLU A 1 85 ? -8.822 3.624 28.949 1.00 62.97 85 GLU A O 1
ATOM 693 N N . PRO A 1 86 ? -8.463 2.060 30.537 1.00 62.16 86 PRO A N 1
ATOM 694 C CA . PRO A 1 86 ? -9.678 1.231 30.390 1.00 62.16 86 PRO A CA 1
ATOM 695 C C . PRO A 1 86 ? -10.996 1.884 29.922 1.00 62.16 86 PRO A C 1
ATOM 697 O O . PRO A 1 86 ? -11.787 1.224 29.239 1.00 62.16 86 PRO A O 1
ATOM 700 N N . ASP A 1 87 ? -11.243 3.159 30.216 1.00 62.34 87 ASP A N 1
ATOM 701 C CA . ASP A 1 87 ? -12.464 3.880 29.830 1.00 62.34 87 ASP A CA 1
ATOM 702 C C . ASP A 1 87 ? -12.631 4.068 28.307 1.00 62.34 87 ASP A C 1
ATOM 704 O O . ASP A 1 87 ? -13.754 4.085 27.787 1.00 62.34 87 ASP A O 1
ATOM 708 N N . ALA A 1 88 ? -11.534 4.127 27.544 1.00 58.91 88 ALA A N 1
ATOM 709 C CA . ALA A 1 88 ? -11.581 4.315 26.090 1.00 58.91 88 ALA A CA 1
ATOM 710 C C . ALA A 1 88 ? -12.143 3.086 25.336 1.00 58.91 88 ALA A C 1
ATOM 712 O O . ALA A 1 88 ? -12.799 3.216 24.291 1.00 58.91 88 ALA A O 1
ATOM 713 N N . ILE A 1 89 ? -11.935 1.884 25.885 1.00 58.34 89 ILE A N 1
ATOM 714 C CA . ILE A 1 89 ? -12.370 0.602 25.305 1.00 58.34 89 ILE A CA 1
ATOM 715 C C . ILE A 1 89 ? -13.898 0.452 25.395 1.00 58.34 89 ILE A C 1
ATOM 717 O O . ILE A 1 89 ? -14.536 -0.011 24.441 1.00 58.34 89 ILE A O 1
ATOM 721 N N . ALA A 1 90 ? -14.508 0.900 26.498 1.00 64.44 90 ALA A N 1
ATOM 722 C CA . ALA A 1 90 ? -15.957 0.854 26.701 1.00 64.44 90 ALA A CA 1
ATOM 723 C C . ALA A 1 90 ? -16.719 1.737 25.693 1.00 64.44 90 ALA A C 1
ATOM 725 O O . ALA A 1 90 ? -17.763 1.336 25.172 1.00 64.44 90 ALA A O 1
ATOM 726 N N . ALA A 1 91 ? -16.170 2.906 25.350 1.00 64.62 91 ALA A N 1
ATOM 727 C CA . ALA A 1 91 ? -16.765 3.821 24.376 1.00 64.62 91 ALA A CA 1
ATOM 728 C C . ALA A 1 91 ? -16.674 3.308 22.923 1.00 64.62 91 ALA A C 1
ATOM 730 O O . ALA A 1 91 ? -17.586 3.527 22.128 1.00 64.62 91 ALA A O 1
ATOM 731 N N . PHE A 1 92 ? -15.602 2.595 22.548 1.00 60.78 92 PHE A N 1
ATOM 732 C CA . PHE A 1 92 ? -15.455 2.044 21.190 1.00 60.78 92 PHE A CA 1
ATOM 733 C C . PHE A 1 92 ? -16.392 0.878 20.903 1.00 60.78 92 PHE A C 1
ATOM 735 O O . PHE A 1 92 ? -16.969 0.815 19.820 1.00 60.78 92 PHE A O 1
ATOM 742 N N . LYS A 1 93 ? -16.573 -0.029 21.872 1.00 63.81 93 LYS A N 1
ATOM 743 C CA . LYS A 1 93 ? -17.507 -1.152 21.722 1.00 63.81 93 LYS A CA 1
ATOM 744 C C . LYS A 1 93 ? -18.931 -0.662 21.458 1.00 63.81 93 LYS A C 1
ATOM 746 O O . LYS A 1 93 ? -19.588 -1.221 20.587 1.00 63.81 93 LYS A O 1
ATOM 751 N N . LYS A 1 94 ? -19.356 0.418 22.127 1.00 65.62 94 LYS A N 1
ATOM 752 C CA . LYS A 1 94 ? -20.654 1.069 21.888 1.00 65.62 94 LYS A CA 1
ATOM 753 C C . LYS A 1 94 ? -20.772 1.662 20.479 1.00 65.62 94 LYS A C 1
ATOM 755 O O . LYS A 1 94 ? -21.829 1.552 19.877 1.00 65.62 94 LYS A O 1
ATOM 760 N N . LEU A 1 95 ? -19.692 2.232 19.938 1.00 61.03 95 LEU A N 1
ATOM 761 C CA . LEU A 1 95 ? -19.703 2.854 18.608 1.00 61.03 95 LEU A CA 1
ATOM 762 C C . LEU A 1 95 ? -19.779 1.833 17.458 1.00 61.03 95 LEU A C 1
ATOM 764 O O . LEU A 1 95 ? -20.373 2.113 16.427 1.00 61.03 95 LEU A O 1
ATOM 768 N N . ASN A 1 96 ? -19.186 0.649 17.634 1.00 61.91 96 ASN A N 1
ATOM 769 C CA . ASN A 1 96 ? -19.183 -0.409 16.613 1.00 61.91 96 ASN A CA 1
ATOM 770 C C . ASN A 1 96 ? -20.424 -1.322 16.647 1.00 61.91 96 ASN A C 1
ATOM 772 O O . ASN A 1 96 ? -20.508 -2.233 15.832 1.00 61.91 96 ASN A O 1
ATOM 776 N N . HIS A 1 97 ? -21.347 -1.114 17.593 1.00 63.44 97 HIS A N 1
ATOM 777 C CA . HIS A 1 97 ? -22.581 -1.901 17.753 1.00 63.44 97 HIS A CA 1
ATOM 778 C C . HIS A 1 97 ? -23.853 -1.061 17.550 1.00 63.44 97 HIS A C 1
ATOM 780 O O . HIS A 1 97 ? -24.935 -1.483 17.953 1.00 63.44 97 HIS A O 1
ATOM 786 N N . MET A 1 98 ? -23.746 0.133 16.961 1.00 34.16 98 MET A N 1
ATOM 787 C CA . MET A 1 98 ? -24.930 0.898 16.574 1.00 34.16 98 MET A CA 1
ATOM 788 C C . MET A 1 98 ? -25.458 0.343 15.234 1.00 34.16 98 MET A C 1
ATOM 790 O O . MET A 1 98 ? -24.632 0.141 14.340 1.00 34.16 98 MET A O 1
ATOM 794 N N . PRO A 1 99 ? -26.764 0.016 15.132 1.00 48.03 99 PRO A N 1
ATOM 795 C CA . PRO A 1 99 ? -27.362 -0.561 13.928 1.00 48.03 99 PRO A CA 1
ATOM 796 C C . PRO A 1 99 ? -27.252 0.359 12.710 1.00 48.03 99 PRO A C 1
ATOM 798 O O . PRO A 1 99 ? -27.219 1.598 12.903 1.00 48.03 99 PRO A O 1
#

Sequence (99 aa):
FPPSLREPPPPALDLYDLDDMFASEKVRLAHLTNKCNDEDLEYFIKEAGDLLGVNQLLRLDQREARHVLGHVFKQIAAWKKLNTEPDAIAAFKKLNHMP

pLDDT: mean 85.83, std 13.53, range [34.16, 97.81]

Nearest PDB structures (foldseek):
  4uzz-assembly1_B  TM=8.984E-01  e=5.332E-04  Tetrahymena thermophila

Secondary structure (DSSP, 8-state):
-PPPPPPPPPPP-----HHHHS--HHHHHHHHHHH--GGGHHHHHHHHHHHTTGGGGS-GGG-SHHHHHHHHHHHHHHHHHHTS-THHHHHHHHHTT--